Protein AF-A0A7C3QMD7-F1 (afdb_monomer)

Foldseek 3Di:
DPPPDPDAQADPLRGAADPPDDADDPPPPQWGQDWDDPDAQLRQVCVVPVVSVVCVVPPVSVVRRVVCVVPVPDDGDPDIHNTHGNDHDDPPDPDPPPPPPPDDPPVVVCVVVVVVVVVVVVVVVVVVD

Radius of gyration: 27.35 Å; Cα contacts (8 Å, |Δi|>4): 120; chains: 1; bounding box: 45×50×73 Å

Nearest PDB structures (foldseek):
  7o13-assembly1_A  TM=7.594E-01  e=1.109E-05  Stutzerimonas stutzeri ATCC 14405 = CCUG 16156
  7znq-assembly1_D  TM=7.493E-01  e=1.897E-05  Stutzerimonas stutzeri ATCC 14405 = CCUG 16156

Secondary structure (DSSP, 8-state):
-PPPP---S-BTTB--B-TT-----SS-SSB-SSPEES--HHHHHHHH-GGGGGGTTSHHHHHHHHHHHH---S-----EESS-BSSPPP----PPP-----S--GGGGHHHHHHHHHHHHHHHHHTT-

Sequence (129 aa):
MGRKTGTRWSDQGIGNYWSNYDGYDLDGNGVGDVPFKIQNVFEHLEGNHPRLRLYLFSPASQALAFAEKTFPVIEGSEEFDFSPLMKPVPLSVRLPEEQEKRGGSPLWLSVPVAMLASSIALMAKGRRR

pLDDT: mean 84.25, std 12.37, range [46.72, 97.5]

Solvent-accessible surface area (backbone atoms only — not comparable to full-atom values): 8178 Å² total; per-residue (Å²): 127,83,74,91,67,93,75,74,54,41,56,97,79,45,36,47,60,52,98,81,70,81,67,53,53,90,85,71,82,55,44,25,78,45,64,39,71,75,46,47,56,51,56,49,50,23,77,75,36,72,80,48,54,80,43,64,88,32,74,67,41,51,52,50,38,52,48,38,75,75,50,80,78,70,93,57,62,91,47,55,21,73,15,26,30,74,57,78,76,83,81,83,74,76,67,74,73,76,74,72,82,80,80,71,74,74,69,75,69,50,53,63,56,52,52,51,54,51,52,53,51,50,53,58,58,59,71,75,109

Structure (mmCIF, N/CA/C/O backbone):
data_AF-A0A7C3QMD7-F1
#
_entry.id   AF-A0A7C3QMD7-F1
#
loop_
_atom_site.group_PDB
_atom_site.id
_atom_site.type_symbol
_atom_site.label_atom_id
_atom_site.label_alt_id
_atom_site.label_comp_id
_atom_site.label_asym_id
_atom_site.label_entity_id
_atom_site.label_seq_id
_atom_site.pdbx_PDB_ins_code
_atom_site.Cartn_x
_atom_site.Cartn_y
_atom_site.Cartn_z
_atom_site.occupancy
_atom_site.B_iso_or_equiv
_atom_site.auth_seq_id
_atom_site.auth_comp_id
_atom_site.auth_asym_id
_atom_site.auth_atom_id
_atom_site.pdbx_PDB_model_num
ATOM 1 N N . MET A 1 1 ? -1.442 -22.482 -0.173 1.00 46.72 1 MET A N 1
ATOM 2 C CA . MET A 1 1 ? -2.004 -21.700 -1.294 1.00 46.72 1 MET A CA 1
ATOM 3 C C . MET A 1 1 ? -3.110 -20.830 -0.733 1.00 46.72 1 MET A C 1
ATOM 5 O O . MET A 1 1 ? -4.161 -21.358 -0.378 1.00 46.72 1 MET A O 1
ATOM 9 N N . GLY A 1 2 ? -2.858 -19.527 -0.586 1.00 53.72 2 GLY A N 1
ATOM 10 C CA . GLY A 1 2 ? -3.922 -18.567 -0.289 1.00 53.72 2 GLY A CA 1
ATOM 11 C C . GLY A 1 2 ? -4.991 -18.673 -1.376 1.00 53.72 2 GLY A C 1
ATOM 12 O O . GLY A 1 2 ? -4.663 -18.715 -2.561 1.00 53.72 2 GLY A O 1
ATOM 13 N N . ARG A 1 3 ? -6.256 -18.849 -0.988 1.00 58.19 3 ARG A N 1
ATOM 14 C CA . ARG A 1 3 ? -7.361 -18.979 -1.949 1.00 58.19 3 ARG A CA 1
ATOM 15 C C . ARG A 1 3 ? -7.425 -17.692 -2.772 1.00 58.19 3 ARG A C 1
ATOM 17 O O . ARG A 1 3 ? -7.422 -16.627 -2.168 1.00 58.19 3 ARG A O 1
ATOM 24 N N . LYS A 1 4 ? -7.524 -17.780 -4.106 1.00 60.72 4 LYS A N 1
ATOM 25 C CA . LYS A 1 4 ? -7.861 -16.605 -4.927 1.00 60.72 4 LYS A CA 1
ATOM 26 C C . LYS A 1 4 ? -9.189 -16.054 -4.404 1.00 60.72 4 LYS A C 1
ATOM 28 O O . LYS A 1 4 ? -10.190 -16.774 -4.395 1.00 60.72 4 LYS A O 1
ATOM 33 N N . THR A 1 5 ? -9.172 -14.833 -3.882 1.00 65.56 5 THR A N 1
ATOM 34 C CA . THR A 1 5 ? -10.373 -14.174 -3.371 1.00 65.56 5 THR A CA 1
ATOM 35 C C . THR A 1 5 ? -10.959 -13.300 -4.480 1.00 65.56 5 THR A C 1
ATOM 37 O O . THR A 1 5 ? -10.221 -12.731 -5.275 1.00 65.56 5 THR A O 1
ATOM 40 N N . GLY A 1 6 ? -12.287 -13.195 -4.570 1.00 75.88 6 GLY A N 1
ATOM 41 C CA . GLY A 1 6 ? -12.949 -12.231 -5.465 1.00 75.88 6 GLY A CA 1
ATOM 42 C C . GLY A 1 6 ? -12.917 -10.801 -4.917 1.00 75.88 6 GLY A C 1
ATOM 43 O O . GLY A 1 6 ? -13.809 -10.012 -5.223 1.00 75.88 6 GLY A O 1
ATOM 44 N N . THR A 1 7 ? -11.963 -10.502 -4.031 1.00 83.62 7 THR A N 1
ATOM 45 C CA . THR A 1 7 ? -11.866 -9.222 -3.335 1.00 83.62 7 THR A CA 1
ATOM 46 C C . THR A 1 7 ? -11.458 -8.152 -4.327 1.00 83.62 7 THR A C 1
ATOM 48 O O . THR A 1 7 ? -10.501 -8.309 -5.083 1.00 83.62 7 THR A O 1
ATOM 51 N N . ARG A 1 8 ? -12.198 -7.050 -4.315 1.00 86.25 8 ARG A N 1
ATOM 52 C CA . ARG A 1 8 ? -11.906 -5.877 -5.123 1.00 86.25 8 ARG A CA 1
ATOM 53 C C . ARG A 1 8 ? -11.430 -4.771 -4.189 1.00 86.25 8 ARG A C 1
ATOM 55 O O . ARG A 1 8 ? -12.128 -4.445 -3.234 1.00 86.25 8 ARG A O 1
ATOM 62 N N . TRP A 1 9 ? -10.245 -4.232 -4.459 1.00 90.81 9 TRP A N 1
ATOM 63 C CA . TRP A 1 9 ? -9.596 -3.240 -3.596 1.00 90.81 9 TRP A CA 1
ATOM 64 C C . TRP A 1 9 ? -9.880 -1.789 -3.998 1.00 90.81 9 TRP A C 1
ATOM 66 O O . TRP A 1 9 ? -9.661 -0.889 -3.199 1.00 90.81 9 TRP A O 1
ATOM 76 N N . SER A 1 10 ? -10.445 -1.567 -5.184 1.00 91.50 10 SER A N 1
ATOM 77 C CA . SER A 1 10 ? -10.986 -0.273 -5.602 1.00 91.50 10 SER A CA 1
ATOM 78 C C . SER A 1 10 ? -12.355 -0.435 -6.234 1.00 91.50 10 SER A C 1
ATOM 80 O O . SER A 1 10 ? -12.579 -1.385 -6.979 1.00 91.50 10 SER A O 1
ATOM 82 N N . ASP A 1 11 ? -13.274 0.492 -6.001 1.00 91.56 11 ASP A N 1
ATOM 83 C CA . ASP A 1 11 ? -14.578 0.510 -6.661 1.00 91.56 11 ASP A CA 1
ATOM 84 C C . ASP A 1 11 ? -14.818 1.858 -7.334 1.00 91.56 11 ASP A C 1
ATOM 86 O O . ASP A 1 11 ? -14.492 2.905 -6.786 1.00 91.56 11 ASP A O 1
ATOM 90 N N . GLN A 1 12 ? -15.339 1.824 -8.562 1.00 89.50 12 GLN A N 1
ATOM 91 C CA . GLN A 1 12 ? -15.639 3.023 -9.360 1.00 89.50 12 GLN A CA 1
ATOM 92 C C . GLN A 1 12 ? -14.503 4.072 -9.428 1.00 89.50 12 GLN A C 1
ATOM 94 O O . GLN A 1 12 ? -14.762 5.271 -9.477 1.00 89.50 12 GLN A O 1
ATOM 99 N N . GLY A 1 13 ? -13.241 3.627 -9.454 1.00 87.00 13 GLY A N 1
ATOM 100 C CA . GLY A 1 13 ? -12.068 4.512 -9.518 1.00 87.00 13 GLY A CA 1
ATOM 101 C C . GLY A 1 13 ? -11.619 5.079 -8.167 1.00 87.00 13 GLY A C 1
ATOM 102 O O . GLY A 1 13 ? -10.735 5.928 -8.128 1.00 87.00 13 GLY A O 1
ATOM 103 N N . ILE A 1 14 ? -12.204 4.613 -7.062 1.00 89.25 14 ILE A N 1
ATOM 104 C CA . ILE A 1 14 ? -11.839 4.988 -5.695 1.00 89.25 14 ILE A CA 1
ATOM 105 C C . ILE A 1 14 ? -11.252 3.757 -5.003 1.00 89.25 14 ILE A C 1
ATOM 107 O O . ILE A 1 14 ? -11.937 2.748 -4.832 1.00 89.25 14 ILE A O 1
ATOM 111 N N . GLY A 1 15 ? -9.977 3.828 -4.628 1.00 94.38 15 GLY A N 1
ATOM 112 C CA . GLY A 1 15 ? -9.285 2.794 -3.858 1.00 94.38 15 GLY A CA 1
ATOM 113 C C . GLY A 1 15 ? -8.970 3.247 -2.440 1.00 94.38 15 GLY A C 1
ATOM 114 O O . GLY A 1 15 ? -9.659 4.093 -1.862 1.00 94.38 15 GLY A O 1
ATOM 115 N N . ASN A 1 16 ? -7.922 2.667 -1.864 1.00 95.31 16 ASN A N 1
ATOM 116 C CA . ASN A 1 16 ? -7.517 2.925 -0.487 1.00 95.31 16 ASN A CA 1
ATOM 117 C C . ASN A 1 16 ? -6.274 3.805 -0.423 1.00 95.31 16 ASN A C 1
ATOM 119 O O . ASN A 1 16 ? -5.478 3.887 -1.357 1.00 95.31 16 ASN A O 1
ATOM 123 N N . TYR A 1 17 ? -6.079 4.431 0.734 1.00 95.31 17 TYR A N 1
ATOM 124 C CA . TYR A 1 17 ? -4.792 5.015 1.076 1.00 95.31 17 TYR A CA 1
ATOM 125 C C . TYR A 1 17 ? -3.874 3.945 1.671 1.00 95.31 17 TYR A C 1
ATOM 127 O O . TYR A 1 17 ? -4.234 3.286 2.649 1.00 95.31 17 TYR A O 1
ATOM 135 N N . TRP A 1 18 ? -2.666 3.837 1.124 1.00 94.19 18 TRP A N 1
ATOM 136 C CA . TRP A 1 18 ? -1.643 2.891 1.558 1.00 94.19 18 TRP A CA 1
ATOM 137 C C . TRP A 1 18 ? -0.406 3.659 2.009 1.00 94.19 18 TRP A C 1
ATOM 139 O O . TRP A 1 18 ? 0.204 4.391 1.236 1.00 94.19 18 TRP A O 1
ATOM 149 N N . SER A 1 19 ? -0.006 3.489 3.269 1.00 91.75 19 SER A N 1
ATOM 150 C CA . SER A 1 19 ? 1.095 4.265 3.858 1.00 91.75 19 SER A CA 1
ATOM 151 C C . SER A 1 19 ? 2.459 4.020 3.207 1.00 91.75 19 SER A C 1
ATOM 153 O O . SER A 1 19 ? 3.376 4.811 3.398 1.00 91.75 19 SER A O 1
ATOM 155 N N . ASN A 1 20 ? 2.611 2.904 2.499 1.00 89.19 20 ASN A N 1
ATOM 156 C CA . ASN A 1 20 ? 3.818 2.494 1.788 1.00 89.19 20 ASN A CA 1
ATOM 157 C C . ASN A 1 20 ? 3.669 2.579 0.260 1.00 89.19 20 ASN A C 1
ATOM 159 O O . ASN A 1 20 ? 4.513 2.033 -0.449 1.00 89.19 20 ASN A O 1
ATOM 163 N N . TYR A 1 21 ? 2.609 3.211 -0.252 1.00 93.81 21 TYR A N 1
ATOM 164 C CA . TYR A 1 21 ? 2.496 3.473 -1.681 1.00 93.81 21 TYR A CA 1
ATOM 165 C C . TYR A 1 21 ? 3.527 4.522 -2.104 1.00 93.81 21 TYR A C 1
ATOM 167 O O . TYR A 1 21 ? 3.588 5.611 -1.538 1.00 93.81 21 TYR A O 1
ATOM 175 N N . ASP A 1 22 ? 4.350 4.165 -3.089 1.00 92.62 22 ASP A N 1
ATOM 176 C CA . ASP A 1 22 ? 5.459 4.975 -3.601 1.00 92.62 22 ASP A CA 1
ATOM 177 C C . ASP A 1 22 ? 5.344 5.260 -5.107 1.00 92.62 22 ASP A C 1
ATOM 179 O O . ASP A 1 22 ? 6.329 5.606 -5.761 1.00 92.62 22 ASP A O 1
ATOM 183 N N . GLY A 1 23 ? 4.140 5.101 -5.664 1.00 94.06 23 GLY A N 1
ATOM 184 C CA . GLY A 1 23 ? 3.849 5.470 -7.043 1.00 94.06 23 GLY A CA 1
ATOM 185 C C . GLY A 1 23 ? 3.679 6.979 -7.231 1.00 94.06 23 GLY A C 1
ATOM 186 O O . GLY A 1 23 ? 3.837 7.780 -6.311 1.00 94.06 23 GLY A O 1
ATOM 187 N N . TYR A 1 24 ? 3.352 7.365 -8.460 1.00 96.12 24 TYR A N 1
ATOM 188 C CA . TYR A 1 24 ? 3.214 8.757 -8.882 1.00 96.12 24 TYR A CA 1
ATOM 189 C C . TYR A 1 24 ? 1.797 9.051 -9.396 1.00 96.12 24 TYR A C 1
ATOM 191 O O . TYR A 1 24 ? 1.017 8.132 -9.641 1.00 96.12 24 TYR A O 1
ATOM 199 N N . ASP A 1 25 ? 1.477 10.339 -9.494 1.00 96.75 25 ASP A N 1
ATOM 200 C CA . ASP A 1 25 ? 0.217 10.902 -9.994 1.00 96.75 25 ASP A CA 1
ATOM 201 C C . ASP A 1 25 ? 0.605 12.043 -10.949 1.00 96.75 25 ASP A C 1
ATOM 203 O O . ASP A 1 25 ? 1.057 13.105 -10.509 1.00 96.75 25 ASP A O 1
ATOM 207 N N . LEU A 1 26 ? 0.571 11.766 -12.255 1.00 97.50 26 LEU A N 1
ATOM 208 C CA . LEU A 1 26 ? 0.978 12.697 -13.310 1.00 97.50 26 LEU A CA 1
ATOM 209 C C . LEU A 1 26 ? -0.150 13.639 -13.726 1.00 97.50 26 LEU A C 1
ATOM 211 O O . LEU A 1 26 ? 0.141 14.723 -14.237 1.00 97.50 26 LEU A O 1
ATOM 215 N N . ASP A 1 27 ? -1.410 13.236 -13.552 1.00 96.44 27 ASP A N 1
ATOM 216 C CA . ASP A 1 27 ? -2.574 14.037 -13.941 1.00 96.44 27 ASP A CA 1
ATOM 217 C C . ASP A 1 27 ? -3.092 14.943 -12.805 1.00 96.44 27 ASP A C 1
ATOM 219 O O . ASP A 1 27 ? -3.833 15.898 -13.057 1.00 96.44 27 ASP A O 1
ATOM 223 N N . GLY A 1 28 ? -2.627 14.715 -11.576 1.00 96.25 28 GLY A N 1
ATOM 224 C CA . GLY A 1 28 ? -2.899 15.521 -10.393 1.00 96.25 28 GLY A CA 1
ATOM 225 C C . GLY A 1 28 ? -4.281 15.291 -9.788 1.00 96.25 28 GLY A C 1
ATOM 226 O O . GLY A 1 28 ? -4.780 16.172 -9.076 1.00 96.25 28 GLY A O 1
ATOM 227 N N . ASN A 1 29 ? -4.930 14.162 -10.074 1.00 95.12 29 ASN A N 1
ATOM 228 C CA . ASN A 1 29 ? -6.290 13.883 -9.614 1.00 95.12 29 ASN A CA 1
ATOM 229 C C . ASN A 1 29 ? -6.359 13.353 -8.159 1.00 95.12 29 ASN A C 1
ATOM 231 O O . ASN A 1 29 ? -7.450 13.254 -7.590 1.00 95.12 29 ASN A O 1
ATOM 235 N N . GLY A 1 30 ? -5.215 13.067 -7.522 1.00 95.44 30 GLY A N 1
ATOM 236 C CA . GLY A 1 30 ? -5.118 12.548 -6.153 1.00 95.44 30 GLY A CA 1
ATOM 237 C C . GLY A 1 30 ? -5.194 11.020 -6.033 1.00 95.44 30 GLY A C 1
ATOM 238 O O . GLY A 1 30 ? -5.144 10.500 -4.911 1.00 95.44 30 GLY A O 1
ATOM 239 N N . VAL A 1 31 ? -5.286 10.313 -7.156 1.00 96.94 31 VAL A N 1
ATOM 240 C CA . VAL A 1 31 ? -5.210 8.858 -7.320 1.00 96.94 31 VAL A CA 1
ATOM 241 C C . VAL A 1 31 ? -3.914 8.532 -8.056 1.00 96.94 31 VAL A C 1
ATOM 243 O O . VAL A 1 31 ? -3.500 9.235 -8.966 1.00 96.94 31 VAL A O 1
ATOM 246 N N . GLY A 1 32 ? -3.233 7.473 -7.645 1.00 96.88 32 GLY A N 1
ATOM 247 C CA . GLY A 1 32 ? -1.990 7.063 -8.266 1.00 96.88 32 GLY A CA 1
ATOM 248 C C . GLY A 1 32 ? -2.164 6.315 -9.582 1.00 96.88 32 GLY A C 1
ATOM 249 O O . GLY A 1 32 ? -3.013 5.435 -9.700 1.00 96.88 32 GLY A O 1
ATOM 250 N N . ASP A 1 33 ? -1.279 6.622 -10.531 1.00 95.88 33 ASP A N 1
ATOM 251 C CA . ASP A 1 33 ? -1.255 6.042 -11.880 1.00 95.88 33 ASP A CA 1
ATOM 252 C C . ASP A 1 33 ? -0.694 4.612 -11.915 1.00 95.88 33 ASP A C 1
ATOM 254 O O . ASP A 1 33 ? -0.838 3.893 -12.906 1.00 95.88 33 ASP A O 1
ATOM 258 N N . VAL A 1 34 ? -0.011 4.194 -10.845 1.00 94.69 34 VAL A N 1
ATOM 259 C CA . VAL A 1 34 ? 0.594 2.866 -10.722 1.00 94.69 34 VAL A CA 1
ATOM 260 C C . VAL A 1 34 ? -0.255 2.023 -9.770 1.00 94.69 34 VAL A C 1
ATOM 262 O O . VAL A 1 34 ? -0.422 2.409 -8.614 1.00 94.69 34 VAL A O 1
ATOM 265 N N . PRO A 1 35 ? -0.760 0.849 -10.193 1.00 94.00 35 PRO A N 1
ATOM 266 C CA . PRO A 1 35 ? -1.489 -0.040 -9.298 1.00 94.00 35 PRO A CA 1
ATOM 267 C C . PRO A 1 35 ? -0.651 -0.430 -8.078 1.00 94.00 35 PRO A C 1
ATOM 269 O O . PRO A 1 35 ? 0.524 -0.788 -8.197 1.00 94.00 35 PRO A O 1
ATOM 272 N N . PHE A 1 36 ? -1.263 -0.412 -6.898 1.00 93.00 36 PHE A N 1
ATOM 273 C CA . PHE A 1 36 ? -0.612 -0.838 -5.667 1.00 93.00 36 PHE A CA 1
ATOM 274 C C . PHE A 1 36 ? -0.798 -2.343 -5.458 1.00 93.00 36 PHE A C 1
ATOM 276 O O . PHE A 1 36 ? -1.920 -2.845 -5.468 1.00 93.00 36 PHE A O 1
ATOM 283 N N . LYS A 1 37 ? 0.301 -3.077 -5.255 1.00 90.38 37 LYS A N 1
ATOM 284 C CA . LYS A 1 37 ? 0.267 -4.515 -4.954 1.00 90.38 37 LYS A CA 1
ATOM 285 C C . LYS A 1 37 ? -0.043 -4.726 -3.474 1.00 90.38 37 LYS A C 1
ATOM 287 O O . LYS A 1 37 ? 0.735 -4.308 -2.622 1.00 90.38 37 LYS A O 1
ATOM 292 N N . ILE A 1 38 ? -1.146 -5.412 -3.185 1.00 89.69 38 ILE A N 1
ATOM 293 C CA . ILE A 1 38 ? -1.679 -5.566 -1.823 1.00 89.69 38 ILE A CA 1
ATOM 294 C C . ILE A 1 38 ? -0.746 -6.369 -0.927 1.00 89.69 38 ILE A C 1
ATOM 296 O O . ILE A 1 38 ? -0.600 -6.050 0.249 1.00 89.69 38 ILE A O 1
ATOM 300 N N . GLN A 1 39 ? -0.147 -7.428 -1.474 1.00 87.81 39 GLN A N 1
ATOM 301 C CA . GLN A 1 39 ? 0.658 -8.353 -0.694 1.00 87.81 39 GLN A CA 1
ATOM 302 C C . GLN A 1 39 ? 1.980 -8.662 -1.396 1.00 87.81 39 GLN A C 1
ATOM 304 O O . GLN A 1 39 ? 2.000 -9.192 -2.515 1.00 87.81 39 GLN A O 1
ATOM 309 N N . ASN A 1 40 ? 3.087 -8.369 -0.713 1.00 86.88 40 ASN A N 1
ATOM 310 C CA . ASN A 1 40 ? 4.427 -8.745 -1.170 1.00 86.88 40 ASN A CA 1
ATOM 311 C C . ASN A 1 40 ? 4.721 -10.235 -0.897 1.00 86.88 40 ASN A C 1
ATOM 313 O O . ASN A 1 40 ? 3.958 -10.941 -0.237 1.00 86.88 40 ASN A O 1
ATOM 317 N N . VAL A 1 41 ? 5.851 -10.742 -1.399 1.00 88.12 41 VAL A N 1
ATOM 318 C CA . VAL A 1 41 ? 6.218 -12.163 -1.237 1.00 88.12 41 VAL A CA 1
ATOM 319 C C . VAL A 1 41 ? 6.363 -12.577 0.226 1.00 88.12 41 VAL A C 1
ATOM 321 O O . VAL A 1 41 ? 5.964 -13.686 0.580 1.00 88.12 41 VAL A O 1
ATOM 324 N N . PHE A 1 42 ? 6.910 -11.718 1.090 1.00 90.19 42 PHE A N 1
ATOM 325 C CA . PHE A 1 42 ? 7.057 -12.059 2.504 1.00 90.19 42 PHE A CA 1
ATOM 326 C C . PHE A 1 42 ? 5.691 -12.241 3.171 1.00 90.19 42 PHE A C 1
ATOM 328 O O . PHE A 1 42 ? 5.463 -13.232 3.859 1.00 90.19 42 PHE A O 1
ATOM 335 N N . GLU A 1 43 ? 4.767 -11.314 2.941 1.00 88.75 43 GLU A N 1
ATOM 336 C CA . GLU A 1 43 ? 3.407 -11.391 3.475 1.00 88.75 43 GLU A CA 1
ATOM 337 C C . GLU A 1 43 ? 2.636 -12.583 2.890 1.00 88.75 43 GLU A C 1
ATOM 339 O O . GLU A 1 43 ? 1.864 -13.230 3.596 1.00 88.75 43 GLU A O 1
ATOM 344 N N . HIS A 1 44 ? 2.900 -12.951 1.632 1.00 87.50 44 HIS A N 1
ATOM 345 C CA . HIS A 1 44 ? 2.370 -14.185 1.054 1.00 87.50 44 HIS A CA 1
ATOM 346 C C . HIS A 1 44 ? 2.881 -15.434 1.791 1.00 87.50 44 HIS A C 1
ATOM 348 O O . HIS A 1 44 ? 2.117 -16.362 2.079 1.00 87.50 44 HIS A O 1
ATOM 354 N N . LEU A 1 45 ? 4.174 -15.473 2.124 1.00 89.06 45 LEU A N 1
ATOM 355 C CA . LEU A 1 45 ? 4.757 -16.550 2.925 1.00 89.06 45 LEU A CA 1
ATOM 356 C C . LEU A 1 45 ? 4.183 -16.562 4.345 1.00 89.06 45 LEU A C 1
ATOM 358 O O . LEU A 1 45 ? 3.864 -17.636 4.849 1.00 89.06 45 LEU A O 1
ATOM 362 N N . GLU A 1 46 ? 4.005 -15.397 4.969 1.00 91.56 46 GLU A N 1
ATOM 363 C CA . GLU A 1 46 ? 3.391 -15.260 6.294 1.00 91.56 46 GLU A CA 1
ATOM 364 C C . GLU A 1 46 ? 1.966 -15.815 6.318 1.00 91.56 46 GLU A C 1
ATOM 366 O O . GLU A 1 46 ? 1.649 -16.615 7.200 1.00 91.56 46 GLU A O 1
ATOM 371 N N . GLY A 1 47 ? 1.162 -15.527 5.291 1.00 87.62 47 GLY A N 1
ATOM 372 C CA . GLY A 1 47 ? -0.188 -16.073 5.162 1.00 87.62 47 GLY A CA 1
ATOM 373 C C . GLY A 1 47 ? -0.238 -17.608 5.093 1.00 87.62 47 GLY A C 1
ATOM 374 O O . GLY A 1 47 ? -1.213 -18.215 5.536 1.00 87.62 47 GLY A O 1
ATOM 375 N N . ASN A 1 48 ? 0.815 -18.260 4.582 1.00 87.88 48 ASN A N 1
ATOM 376 C CA . ASN A 1 48 ? 0.942 -19.725 4.585 1.00 87.88 48 ASN A CA 1
ATOM 377 C C . ASN A 1 48 ? 1.668 -20.262 5.841 1.00 87.88 48 ASN A C 1
ATOM 379 O O . ASN A 1 48 ? 1.514 -21.434 6.193 1.00 87.88 48 ASN A O 1
ATOM 383 N N . HIS A 1 49 ? 2.445 -19.421 6.528 1.00 92.12 49 HIS A N 1
ATOM 384 C CA . HIS A 1 49 ? 3.263 -19.768 7.687 1.00 92.12 49 HIS A CA 1
ATOM 385 C C . HIS A 1 49 ? 3.141 -18.704 8.793 1.00 92.12 49 HIS A C 1
ATOM 387 O O . HIS A 1 49 ? 4.048 -17.885 8.959 1.00 92.12 49 HIS A O 1
ATOM 393 N N . PRO A 1 50 ? 2.104 -18.771 9.651 1.00 93.12 50 PRO A N 1
ATOM 394 C CA . PRO A 1 50 ? 1.822 -17.737 10.658 1.00 93.12 50 PRO A CA 1
ATOM 395 C C . PRO A 1 50 ? 2.966 -17.452 11.647 1.00 93.12 50 PRO A C 1
ATOM 397 O O . PRO A 1 50 ? 3.017 -16.402 12.280 1.00 93.12 50 PRO A O 1
ATOM 400 N N . ARG A 1 51 ? 3.923 -18.380 11.789 1.00 94.44 51 ARG A N 1
ATOM 401 C CA . ARG A 1 51 ? 5.137 -18.191 12.604 1.00 94.44 51 ARG A CA 1
ATOM 402 C C . ARG A 1 51 ? 6.033 -17.0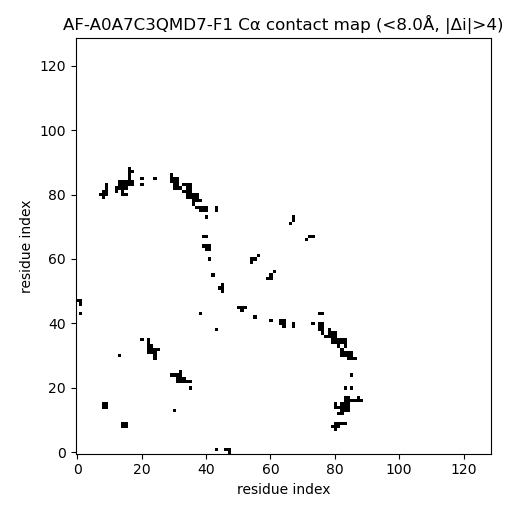67 12.074 1.00 94.44 51 ARG A C 1
ATOM 404 O O . ARG A 1 51 ? 6.792 -16.493 12.850 1.00 94.44 51 ARG A O 1
ATOM 411 N N . LEU A 1 52 ? 5.947 -16.749 10.781 1.00 94.62 52 LEU A N 1
ATOM 412 C CA . LEU A 1 52 ? 6.706 -15.667 10.156 1.00 94.62 52 LEU A CA 1
ATOM 413 C C . LEU A 1 52 ? 6.203 -14.281 10.565 1.00 94.62 52 LEU A C 1
ATOM 415 O O . LEU A 1 52 ? 6.943 -13.314 10.418 1.00 94.62 52 LEU A O 1
ATOM 419 N N . ARG A 1 53 ? 5.009 -14.171 11.158 1.00 94.38 53 ARG A N 1
ATOM 420 C CA . ARG A 1 53 ? 4.440 -12.894 11.602 1.00 94.38 53 ARG A CA 1
ATOM 421 C C . ARG A 1 53 ? 5.328 -12.127 12.580 1.00 94.38 53 ARG A C 1
ATOM 423 O O . ARG A 1 53 ? 5.289 -10.905 12.604 1.00 94.38 53 ARG A O 1
ATOM 430 N N . LEU A 1 54 ? 6.165 -12.825 13.351 1.00 95.50 54 LEU A N 1
ATOM 431 C CA . LEU A 1 54 ? 7.152 -12.192 14.233 1.00 95.50 54 LEU A CA 1
ATOM 432 C C . LEU A 1 54 ? 8.171 -11.329 13.466 1.00 95.50 54 LEU A C 1
ATOM 434 O O . LEU A 1 54 ? 8.720 -10.385 14.021 1.00 95.50 54 LEU A O 1
ATOM 438 N N . TYR A 1 55 ? 8.421 -11.653 12.198 1.00 95.38 55 TYR A N 1
ATOM 439 C CA . TYR A 1 55 ? 9.358 -10.944 11.329 1.00 95.38 55 TYR A CA 1
ATOM 440 C C . TYR A 1 55 ? 8.674 -9.903 10.442 1.00 95.38 55 TYR A C 1
ATOM 442 O O . TYR A 1 55 ? 9.357 -9.273 9.630 1.00 95.38 55 TYR A O 1
ATOM 450 N N . LEU A 1 56 ? 7.359 -9.709 10.589 1.00 89.81 56 LEU A N 1
ATOM 451 C CA . LEU A 1 56 ? 6.627 -8.649 9.909 1.00 89.81 56 LEU A CA 1
ATOM 452 C C . LEU A 1 56 ? 7.272 -7.309 10.301 1.00 89.81 56 LEU A C 1
ATOM 454 O O . LEU A 1 56 ? 7.468 -7.039 11.484 1.00 89.81 56 LEU A O 1
ATOM 458 N N . PHE A 1 57 ? 7.668 -6.511 9.309 1.00 89.19 57 PHE A N 1
ATOM 459 C CA . PHE A 1 57 ? 8.414 -5.249 9.464 1.00 89.19 57 PHE A CA 1
ATOM 460 C C . PHE A 1 57 ? 9.895 -5.363 9.861 1.00 89.19 57 PHE A C 1
ATOM 462 O O . PHE A 1 57 ? 10.557 -4.341 10.041 1.00 89.19 57 PHE A O 1
ATOM 469 N N . SER A 1 58 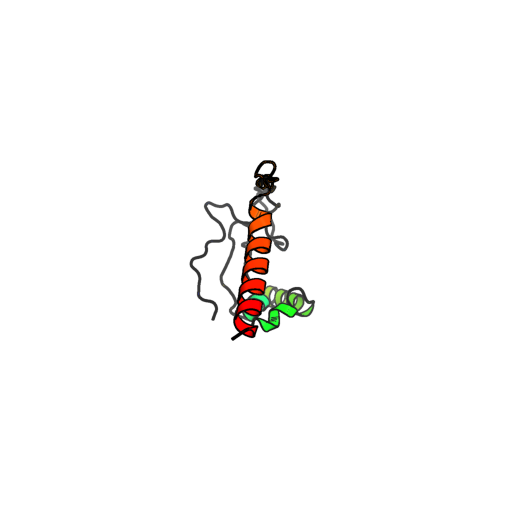? 10.462 -6.569 9.945 1.00 95.69 58 SER A N 1
ATOM 470 C CA . SER A 1 58 ? 11.908 -6.739 10.142 1.00 95.69 58 SER A CA 1
ATOM 471 C C . SER A 1 58 ? 12.716 -6.276 8.917 1.00 95.69 58 SER A C 1
ATOM 473 O O . SER A 1 58 ? 12.207 -6.341 7.791 1.00 95.69 58 SER A O 1
ATOM 475 N N . PRO A 1 59 ? 14.006 -5.918 9.076 1.00 95.06 59 PRO A N 1
ATOM 476 C CA . PRO A 1 59 ? 14.878 -5.606 7.941 1.00 95.06 59 PRO A CA 1
ATOM 477 C C . PRO A 1 59 ? 14.950 -6.731 6.899 1.00 95.06 59 PRO A C 1
ATOM 479 O O . PRO A 1 59 ? 15.024 -6.461 5.706 1.00 95.06 59 PRO A O 1
ATOM 482 N N . ALA A 1 60 ? 14.864 -7.994 7.330 1.00 94.12 60 ALA A N 1
ATOM 483 C CA . ALA A 1 60 ? 14.842 -9.144 6.429 1.00 94.12 60 ALA A CA 1
ATOM 484 C C . ALA A 1 60 ? 13.574 -9.176 5.556 1.00 94.12 60 ALA A C 1
ATOM 486 O O . ALA A 1 60 ? 13.668 -9.413 4.354 1.00 94.12 60 ALA A O 1
ATOM 487 N N . SER A 1 61 ? 12.401 -8.895 6.138 1.00 93.19 61 SER A N 1
ATOM 488 C CA . SER A 1 61 ? 11.143 -8.815 5.377 1.00 93.19 61 SER A CA 1
ATOM 489 C C . SER A 1 61 ? 11.166 -7.681 4.347 1.00 93.19 61 SER A C 1
ATOM 491 O O . SER A 1 61 ? 10.760 -7.879 3.205 1.00 93.19 61 SER A O 1
ATOM 493 N N . GLN A 1 62 ? 11.729 -6.525 4.717 1.00 91.56 62 GLN A N 1
ATOM 494 C CA . GLN A 1 62 ? 11.879 -5.375 3.823 1.00 91.56 62 GLN A CA 1
ATOM 495 C C . GLN A 1 62 ? 12.867 -5.669 2.689 1.00 91.56 62 GLN A C 1
ATOM 497 O O . GLN A 1 62 ? 12.574 -5.379 1.532 1.00 91.56 62 GLN A O 1
ATOM 502 N N . ALA A 1 63 ? 14.009 -6.294 2.997 1.00 92.88 63 ALA A N 1
ATOM 503 C CA . ALA A 1 63 ? 14.992 -6.697 1.994 1.00 92.88 63 ALA A CA 1
ATOM 504 C C . ALA A 1 63 ? 14.400 -7.689 0.984 1.00 92.88 63 ALA A C 1
ATOM 506 O O . ALA A 1 63 ? 14.641 -7.559 -0.215 1.00 92.88 63 ALA A O 1
ATOM 507 N N . LEU A 1 64 ? 13.588 -8.643 1.450 1.00 91.06 64 LEU A N 1
ATOM 508 C CA . LEU A 1 64 ? 12.904 -9.588 0.571 1.00 91.06 64 LEU A CA 1
ATOM 509 C C . LEU A 1 64 ? 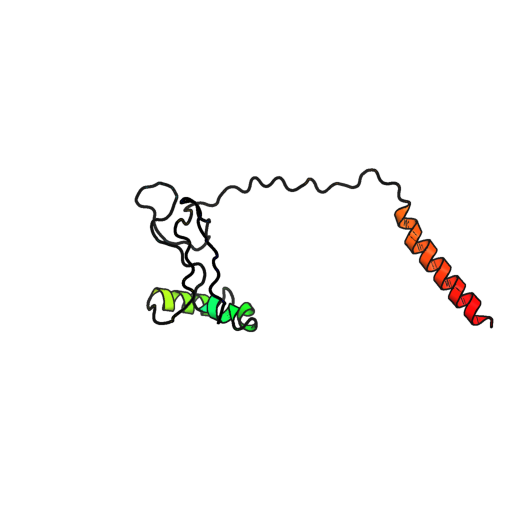11.863 -8.895 -0.322 1.00 91.06 64 LEU A C 1
ATOM 511 O O . LEU A 1 64 ? 11.823 -9.167 -1.519 1.00 91.06 64 LEU A O 1
ATOM 515 N N . ALA A 1 65 ? 11.061 -7.980 0.231 1.00 88.06 65 ALA A N 1
ATOM 516 C CA . ALA A 1 65 ? 10.100 -7.199 -0.548 1.00 88.06 65 ALA A CA 1
ATOM 517 C C . ALA A 1 65 ? 10.797 -6.327 -1.610 1.00 88.06 65 ALA A C 1
ATOM 519 O O . ALA A 1 65 ? 10.366 -6.282 -2.759 1.00 88.06 65 ALA A O 1
ATOM 520 N N . PHE A 1 66 ? 11.918 -5.690 -1.262 1.00 88.88 66 PHE A N 1
ATOM 521 C CA . PHE A 1 66 ? 12.721 -4.913 -2.209 1.00 88.88 66 PHE A CA 1
ATOM 522 C C . PHE A 1 66 ? 13.332 -5.783 -3.316 1.00 88.88 66 PHE A C 1
ATOM 524 O O . PHE A 1 66 ? 13.315 -5.408 -4.492 1.00 88.88 66 PHE A O 1
ATOM 531 N N . ALA A 1 67 ? 13.861 -6.953 -2.950 1.00 90.69 67 ALA A N 1
ATOM 532 C CA . ALA A 1 67 ? 14.413 -7.899 -3.908 1.00 90.69 67 ALA A CA 1
ATOM 533 C C . ALA A 1 67 ? 13.345 -8.364 -4.906 1.00 90.69 67 ALA A C 1
ATOM 535 O O . ALA A 1 67 ? 13.626 -8.397 -6.100 1.00 90.69 67 ALA A O 1
ATOM 536 N N . GLU A 1 68 ? 12.120 -8.648 -4.451 1.00 87.75 68 GLU A N 1
ATOM 537 C CA . GLU A 1 68 ? 11.021 -9.008 -5.353 1.00 87.75 68 GLU A CA 1
ATOM 538 C C . GLU A 1 68 ? 10.595 -7.849 -6.260 1.00 87.75 68 GLU A C 1
ATOM 540 O O . GLU A 1 68 ? 10.432 -8.056 -7.461 1.00 87.75 68 GLU A O 1
ATOM 545 N N . LYS A 1 69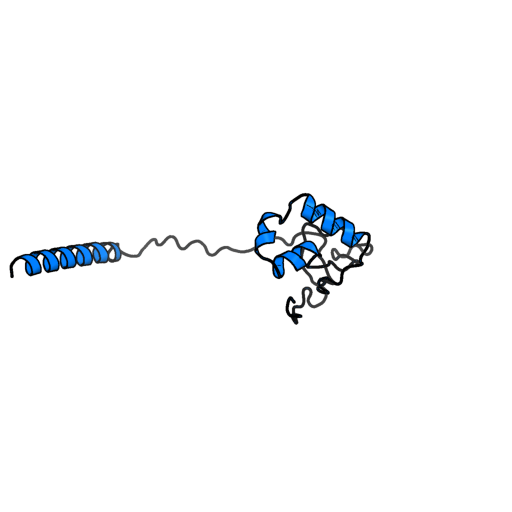 ? 10.505 -6.622 -5.735 1.00 84.94 69 LYS A N 1
ATOM 546 C CA . LYS A 1 69 ? 10.218 -5.437 -6.557 1.00 84.94 69 LYS A CA 1
ATOM 547 C C . LYS A 1 69 ? 11.260 -5.237 -7.667 1.00 84.94 69 LYS A C 1
ATOM 549 O O . LYS A 1 69 ? 10.917 -4.790 -8.757 1.00 84.94 69 LYS A O 1
ATOM 554 N N . THR A 1 70 ? 12.522 -5.573 -7.394 1.00 89.31 70 THR A N 1
ATOM 555 C CA . THR A 1 70 ? 13.634 -5.450 -8.355 1.00 89.31 70 THR A CA 1
ATOM 556 C C . THR A 1 70 ? 13.683 -6.624 -9.338 1.00 89.31 70 THR A C 1
ATOM 558 O O . THR A 1 70 ? 13.975 -6.440 -10.518 1.00 89.31 70 THR A O 1
ATOM 561 N N . PHE A 1 71 ? 13.392 -7.834 -8.859 1.00 89.62 71 PHE A N 1
ATOM 562 C CA . PHE A 1 71 ? 13.451 -9.081 -9.615 1.00 89.62 71 PHE A CA 1
ATOM 563 C C . PHE A 1 71 ? 12.169 -9.891 -9.371 1.00 89.62 71 PHE A C 1
ATOM 565 O O . PHE A 1 71 ? 12.146 -10.769 -8.499 1.00 89.62 71 PHE A O 1
ATOM 572 N N . PRO A 1 72 ? 11.097 -9.635 -10.140 1.00 80.88 72 PRO A N 1
ATOM 573 C CA . PRO A 1 72 ? 9.810 -10.300 -9.960 1.00 80.88 72 PRO A CA 1
ATOM 574 C C . PRO A 1 72 ? 9.850 -11.728 -10.527 1.00 80.88 72 PRO A C 1
ATOM 576 O O . PRO A 1 72 ? 9.304 -12.018 -11.586 1.00 80.88 72 PRO A O 1
ATOM 579 N N . VAL A 1 73 ? 10.558 -12.624 -9.837 1.00 78.56 73 VAL A N 1
ATOM 580 C CA . VAL A 1 73 ? 10.765 -14.028 -10.246 1.00 78.56 73 VAL A CA 1
ATOM 581 C C . VAL A 1 73 ? 9.810 -14.979 -9.514 1.00 78.56 73 VAL A C 1
ATOM 583 O O . VAL A 1 73 ? 9.588 -16.102 -9.955 1.00 78.56 73 VAL A O 1
ATOM 586 N N . ILE A 1 74 ? 9.245 -14.547 -8.383 1.00 73.75 74 ILE A N 1
ATOM 587 C CA . ILE A 1 74 ? 8.388 -15.374 -7.529 1.00 73.75 74 ILE A CA 1
ATOM 588 C C . ILE A 1 74 ? 6.920 -15.070 -7.840 1.00 73.75 74 ILE A C 1
ATOM 590 O O . ILE A 1 74 ? 6.483 -13.925 -7.729 1.00 73.75 74 ILE A O 1
ATOM 594 N N . GLU A 1 75 ? 6.146 -16.106 -8.168 1.00 69.94 75 GLU A N 1
ATOM 595 C CA . GLU A 1 75 ? 4.685 -16.025 -8.267 1.00 69.94 75 GLU A CA 1
ATOM 596 C C . GLU A 1 75 ? 4.090 -15.782 -6.868 1.00 69.94 75 GLU A C 1
ATOM 598 O O . GLU A 1 75 ? 3.975 -16.691 -6.044 1.00 69.94 75 GLU A O 1
ATOM 603 N N . GLY A 1 76 ? 3.795 -14.516 -6.566 1.00 70.75 76 GLY A N 1
ATOM 604 C CA . GLY A 1 76 ? 3.162 -14.081 -5.321 1.00 70.75 76 GLY A CA 1
ATOM 605 C C . GLY A 1 76 ? 1.649 -13.897 -5.457 1.00 70.75 76 GLY A C 1
ATOM 606 O O . GLY A 1 76 ? 0.997 -14.494 -6.311 1.00 70.75 76 GLY A O 1
ATOM 607 N N . SER A 1 77 ? 1.077 -13.038 -4.610 1.00 74.94 77 SER A N 1
ATOM 608 C CA . SER A 1 77 ? -0.308 -12.599 -4.798 1.00 74.94 77 SER A CA 1
ATOM 609 C C . SER A 1 77 ? -0.447 -11.773 -6.087 1.00 74.94 77 SER A C 1
ATOM 611 O O . SER A 1 77 ? 0.432 -10.975 -6.421 1.00 74.94 77 SER A O 1
ATOM 613 N N . GLU A 1 78 ? -1.566 -11.951 -6.787 1.00 80.00 78 GLU A N 1
ATOM 614 C CA . GLU A 1 78 ? -1.987 -11.114 -7.922 1.00 80.00 78 GLU A CA 1
ATOM 615 C C . GLU A 1 78 ? -3.100 -10.143 -7.491 1.00 80.00 78 GLU A C 1
ATOM 617 O O . GLU A 1 78 ? -4.022 -9.855 -8.252 1.00 80.00 78 GLU A O 1
ATOM 622 N N . GLU A 1 79 ? -3.069 -9.691 -6.235 1.00 87.00 79 GLU A N 1
ATOM 623 C CA . GLU A 1 79 ? -4.055 -8.750 -5.706 1.00 87.00 79 GLU A CA 1
ATOM 624 C C . GLU A 1 79 ? -3.514 -7.324 -5.796 1.00 87.00 79 GLU A C 1
ATOM 626 O O . GLU A 1 79 ? -2.439 -7.013 -5.272 1.00 87.00 79 GLU A O 1
ATOM 631 N N . PHE A 1 80 ? -4.278 -6.459 -6.464 1.00 91.00 80 PHE A N 1
ATOM 632 C CA . PHE A 1 80 ? -3.919 -5.069 -6.708 1.00 91.00 80 PHE A CA 1
ATOM 633 C C . PHE A 1 80 ? -5.074 -4.128 -6.366 1.00 91.00 80 PHE A C 1
ATOM 635 O O . PHE A 1 80 ? -6.244 -4.440 -6.603 1.00 91.00 80 PHE A O 1
ATOM 642 N N . ASP A 1 81 ? -4.719 -2.950 -5.866 1.00 94.50 81 ASP A N 1
ATOM 643 C CA . ASP A 1 81 ? -5.561 -1.761 -5.860 1.00 94.50 81 ASP A CA 1
ATOM 644 C C . ASP A 1 81 ? -5.218 -0.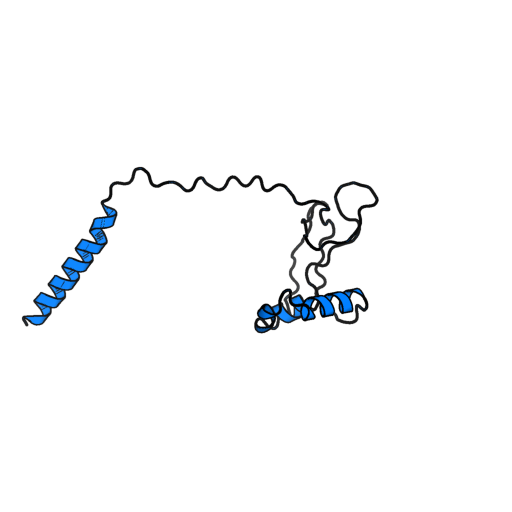923 -7.101 1.00 94.50 81 ASP A C 1
ATOM 646 O O . ASP A 1 81 ? -4.095 -0.441 -7.247 1.00 94.50 81 ASP A O 1
ATOM 650 N N . PHE A 1 82 ? -6.175 -0.779 -8.018 1.00 95.31 82 PHE A N 1
ATOM 651 C CA . PHE A 1 82 ? -5.996 -0.020 -9.263 1.00 95.31 82 PHE A CA 1
ATOM 652 C C . PHE A 1 82 ? -6.247 1.483 -9.100 1.00 95.31 82 PHE A C 1
ATOM 654 O O . PHE A 1 82 ? -6.182 2.217 -10.082 1.00 95.31 82 PHE A O 1
ATOM 661 N N . SER A 1 83 ? -6.611 1.943 -7.904 1.00 96.62 83 SER A N 1
ATOM 662 C CA . SER A 1 83 ? -6.917 3.352 -7.652 1.00 96.62 83 SER A CA 1
ATOM 663 C C . SER A 1 83 ? -6.376 3.811 -6.289 1.00 96.62 83 SER A C 1
ATOM 665 O O . SER A 1 83 ? -7.143 4.337 -5.476 1.00 96.62 83 SER A O 1
ATOM 667 N N . PRO A 1 84 ? -5.071 3.618 -6.009 1.00 97.19 84 PRO A N 1
ATOM 668 C CA . PRO A 1 84 ? -4.490 3.964 -4.717 1.00 97.19 84 PRO A CA 1
ATOM 669 C C . PRO A 1 84 ? -4.547 5.477 -4.481 1.00 97.19 84 PRO A C 1
ATOM 671 O O . PRO A 1 84 ? -4.190 6.268 -5.347 1.00 97.19 84 PRO A O 1
ATOM 674 N N . LEU A 1 85 ? -4.976 5.900 -3.296 1.00 97.19 85 LEU A N 1
ATOM 675 C CA . LEU A 1 85 ? -5.079 7.315 -2.947 1.00 97.19 85 LEU A CA 1
ATOM 676 C C . LEU A 1 85 ? -3.714 7.886 -2.556 1.00 97.19 85 LEU A C 1
ATOM 678 O O . LEU A 1 85 ? -3.003 7.307 -1.733 1.00 97.19 85 LEU A O 1
ATOM 682 N N . MET A 1 86 ? -3.394 9.079 -3.062 1.00 96.31 86 MET A N 1
ATOM 683 C CA . MET A 1 86 ? -2.146 9.786 -2.741 1.00 96.31 86 MET A CA 1
ATOM 684 C C . MET A 1 86 ? -2.109 10.371 -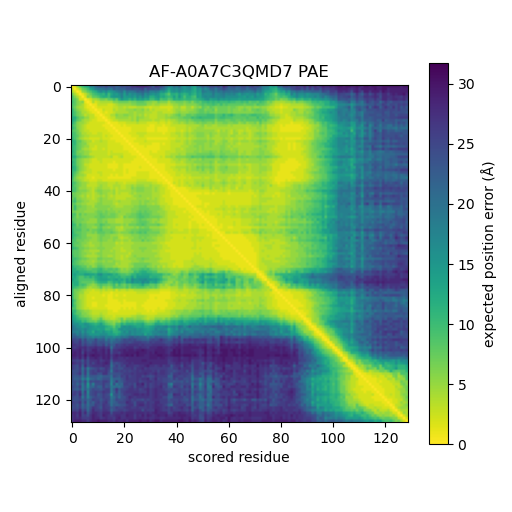1.331 1.00 96.31 86 MET A C 1
ATOM 686 O O . MET A 1 86 ? -1.041 10.672 -0.796 1.00 96.31 86 MET A O 1
ATOM 690 N N . LYS A 1 87 ? -3.276 10.583 -0.722 1.00 95.50 87 LYS A N 1
ATOM 691 C CA . LYS A 1 87 ? -3.409 11.196 0.602 1.00 95.50 87 LYS A CA 1
ATOM 692 C C . LYS A 1 87 ? -4.370 10.394 1.471 1.00 95.50 87 LYS A C 1
ATOM 694 O O . LYS A 1 87 ? -5.338 9.837 0.952 1.00 95.50 87 LYS A O 1
ATOM 699 N N . PRO A 1 88 ? -4.141 10.366 2.794 1.00 94.69 88 PRO A N 1
ATOM 700 C CA . PRO A 1 88 ? -5.050 9.701 3.711 1.00 94.69 88 PRO A CA 1
ATOM 701 C C . PRO A 1 88 ? -6.414 10.392 3.716 1.00 94.69 88 PRO A C 1
ATOM 703 O O . PRO A 1 88 ? -6.505 11.622 3.737 1.00 94.69 88 PRO A O 1
ATOM 706 N N . VAL A 1 89 ? -7.479 9.590 3.744 1.00 90.06 89 VAL A N 1
ATOM 707 C CA . VAL A 1 89 ? -8.849 10.085 3.907 1.00 90.06 89 VAL A CA 1
ATOM 708 C C . VAL A 1 89 ? -9.057 10.490 5.373 1.00 90.06 89 VAL A C 1
ATOM 710 O O . VAL A 1 89 ? -8.762 9.689 6.266 1.00 90.06 89 VAL A O 1
ATOM 713 N N . PRO A 1 90 ? -9.568 11.701 5.665 1.00 88.56 90 PRO A N 1
ATOM 714 C CA . PRO A 1 90 ? -9.895 12.098 7.029 1.00 88.56 90 PRO A CA 1
ATOM 715 C C . PRO A 1 90 ? -10.940 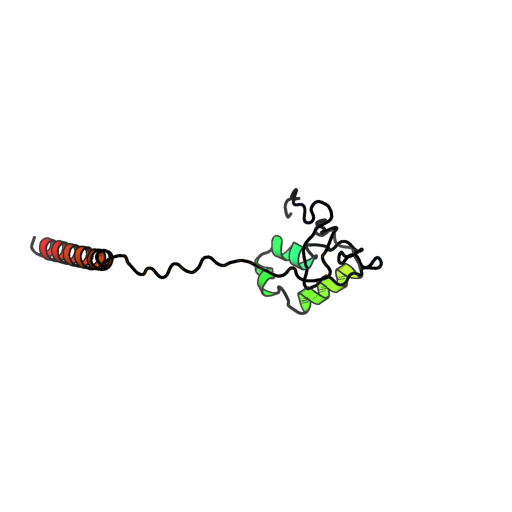11.157 7.636 1.00 88.56 90 PRO A C 1
ATOM 717 O O . PRO A 1 90 ? -12.051 11.026 7.124 1.00 88.56 90 PRO A O 1
ATOM 720 N N . LEU A 1 91 ? -10.603 10.518 8.757 1.00 83.31 91 LEU A N 1
ATOM 721 C CA . LEU A 1 91 ? -11.543 9.679 9.494 1.00 83.31 91 LEU A CA 1
ATOM 722 C C . LEU A 1 91 ? -12.505 10.570 10.287 1.00 83.31 91 LEU A C 1
ATOM 724 O O . LEU A 1 91 ? -12.234 10.933 11.428 1.00 83.31 91 LEU A O 1
ATOM 728 N N . SER A 1 92 ? -13.659 10.901 9.711 1.00 80.88 92 SER A N 1
ATOM 729 C CA . SER A 1 92 ? -14.754 11.576 10.425 1.00 80.88 92 SER A CA 1
ATOM 730 C C . SER A 1 92 ? -15.644 10.581 11.178 1.00 80.88 92 SER A C 1
ATOM 732 O O . SER A 1 92 ? -16.866 10.745 11.240 1.00 80.88 92 SER A O 1
ATOM 734 N N . VAL A 1 93 ? -15.057 9.500 11.700 1.00 77.69 93 VAL A N 1
ATOM 735 C CA . VAL A 1 93 ? -15.811 8.504 12.457 1.00 77.69 93 VAL A CA 1
ATOM 736 C C . VAL A 1 93 ? -16.233 9.156 13.763 1.00 77.69 93 VAL A C 1
ATOM 738 O O . VAL A 1 93 ? -15.421 9.376 14.661 1.00 77.69 93 VAL A O 1
ATOM 741 N N . ARG A 1 94 ? -17.526 9.459 13.876 1.00 76.06 94 ARG A N 1
ATOM 742 C CA . ARG A 1 94 ? -18.140 9.735 15.167 1.00 76.06 94 ARG A CA 1
ATOM 743 C C . ARG A 1 94 ? -18.151 8.410 15.912 1.00 76.06 94 ARG A C 1
ATOM 745 O O . ARG A 1 94 ? -19.036 7.585 15.692 1.00 76.06 94 ARG A O 1
ATOM 752 N N . LEU A 1 95 ? -17.123 8.183 16.730 1.00 80.69 95 LEU A N 1
ATOM 753 C CA . LEU A 1 95 ? -17.164 7.109 17.711 1.00 80.69 95 LEU A CA 1
ATOM 754 C C . LEU A 1 95 ? -18.491 7.276 18.459 1.00 80.69 95 LEU A C 1
ATOM 756 O O . LEU A 1 95 ? -18.820 8.417 18.814 1.00 80.69 95 LEU A O 1
ATOM 760 N N . PRO A 1 96 ? -19.290 6.207 18.630 1.00 76.31 96 PRO A N 1
ATOM 761 C CA . PRO A 1 96 ? -20.420 6.274 19.538 1.00 76.31 96 PRO A CA 1
ATOM 762 C C . PRO A 1 96 ? -19.890 6.908 20.819 1.00 76.31 96 PRO A C 1
ATOM 764 O O . PRO A 1 96 ? -18.863 6.444 21.320 1.00 76.31 96 PRO A O 1
ATOM 767 N N . GLU A 1 97 ? -20.509 7.997 21.289 1.00 71.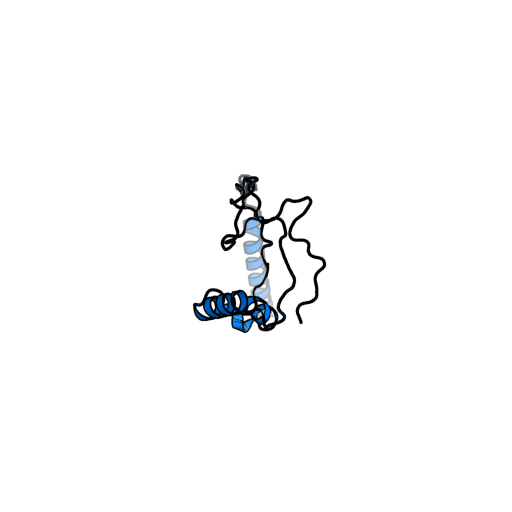81 97 GLU A N 1
ATOM 768 C CA . GLU A 1 97 ? -20.244 8.448 22.653 1.00 71.81 97 GLU A CA 1
ATOM 769 C C . GLU A 1 97 ? -20.376 7.192 23.501 1.00 71.81 97 GLU A C 1
ATOM 771 O O . GLU A 1 97 ? -21.422 6.534 23.462 1.00 71.81 97 GLU A O 1
ATOM 776 N N . GLU A 1 98 ? -19.274 6.784 24.134 1.00 64.12 98 GLU A N 1
ATOM 777 C CA . GLU A 1 98 ? -19.287 5.682 25.075 1.00 64.12 98 GLU A CA 1
ATOM 778 C C . GLU A 1 98 ? -20.424 6.031 26.020 1.00 64.12 98 GLU A C 1
ATOM 780 O O . GLU A 1 98 ? -20.357 7.066 26.683 1.00 64.12 98 GLU A O 1
ATOM 785 N N . GLN A 1 99 ? -21.534 5.285 25.940 1.00 55.94 99 GLN A N 1
ATOM 786 C CA . GLN A 1 99 ? -22.711 5.569 26.739 1.00 55.94 99 GLN A CA 1
ATOM 787 C C . GLN A 1 99 ? -22.253 5.424 28.179 1.00 55.94 99 GLN A C 1
ATOM 789 O O . GLN A 1 99 ? -22.226 4.320 28.727 1.00 55.94 99 GLN A O 1
ATOM 794 N N . GLU A 1 100 ? -21.845 6.540 28.775 1.00 56.91 100 GLU A N 1
ATOM 795 C CA . GLU A 1 100 ? -21.627 6.675 30.189 1.00 56.91 100 GLU A CA 1
ATOM 796 C C . GLU A 1 100 ? -22.961 6.215 30.761 1.00 56.91 100 GLU A C 1
ATOM 798 O O . GLU A 1 100 ? -23.987 6.867 30.556 1.00 56.91 100 GLU A O 1
ATOM 803 N N . LYS A 1 101 ? -22.989 5.007 31.337 1.00 60.34 101 LYS A N 1
ATOM 804 C CA . LYS A 1 101 ? -24.176 4.397 31.943 1.00 60.34 101 LYS A CA 1
ATOM 805 C C . LYS A 1 101 ? -24.567 5.220 33.176 1.00 60.34 101 LYS A C 1
ATOM 807 O O . LYS A 1 101 ? -24.531 4.739 34.303 1.00 60.34 101 LYS A O 1
ATOM 812 N N . ARG A 1 102 ? -24.930 6.484 32.982 1.00 62.03 102 ARG A N 1
ATOM 813 C CA . ARG A 1 102 ? -25.568 7.358 33.950 1.00 62.03 102 ARG A CA 1
ATOM 814 C C . ARG A 1 102 ? -27.054 7.039 33.889 1.00 62.03 102 ARG A C 1
ATOM 816 O O . ARG A 1 102 ? -27.754 7.497 32.995 1.00 62.03 102 ARG A O 1
ATOM 823 N N . GLY A 1 103 ? -27.526 6.216 34.826 1.00 58.38 103 GLY A N 1
ATOM 824 C CA . GLY A 1 103 ? -28.962 6.133 35.121 1.00 58.38 103 GLY A CA 1
ATOM 825 C C . GLY A 1 103 ? -29.556 4.758 35.422 1.00 58.38 103 GLY A C 1
ATOM 826 O O . GLY A 1 103 ? -30.750 4.686 35.684 1.00 58.38 103 GLY A O 1
ATOM 827 N N . GLY A 1 104 ? -28.786 3.667 35.419 1.00 57.34 104 GLY A N 1
ATOM 828 C CA . GLY A 1 104 ? -29.293 2.359 35.852 1.00 57.34 104 GLY A CA 1
ATOM 829 C C . GLY A 1 104 ? -28.998 2.119 37.330 1.00 57.34 104 GLY A C 1
ATOM 830 O O . GLY A 1 104 ? -27.835 1.943 37.684 1.00 57.34 104 GLY A O 1
ATOM 831 N N . SER A 1 105 ? -30.025 2.110 38.187 1.00 64.06 105 SER A N 1
ATOM 832 C CA . SER A 1 105 ? -29.915 1.802 39.623 1.00 64.06 105 SER A CA 1
ATOM 833 C C . SER A 1 105 ? -28.980 0.605 39.905 1.00 64.06 105 SER A C 1
ATOM 835 O O . SER A 1 105 ? -28.999 -0.370 39.149 1.00 64.06 105 SER A O 1
ATOM 837 N N . PRO A 1 106 ? -28.206 0.607 41.011 1.00 62.75 106 PRO A N 1
ATOM 838 C CA . PRO A 1 106 ? -27.136 -0.367 41.289 1.00 62.75 106 PRO A CA 1
ATOM 839 C C . PRO A 1 106 ? -27.625 -1.792 41.631 1.00 62.75 106 PRO A C 1
ATOM 841 O O . PRO A 1 106 ? -26.874 -2.595 42.177 1.00 62.75 106 PRO A O 1
ATOM 844 N N . LEU A 1 107 ? -28.872 -2.142 41.303 1.00 61.16 107 LEU A N 1
ATOM 845 C CA . LEU A 1 107 ? -29.490 -3.440 41.595 1.00 61.16 107 LEU A CA 1
ATOM 846 C C . LEU A 1 107 ? -28.735 -4.630 40.981 1.00 61.16 107 LEU A C 1
ATOM 848 O O . LEU A 1 107 ? -28.798 -5.731 41.510 1.00 61.16 107 LEU A O 1
ATOM 852 N N . TRP A 1 108 ? -27.976 -4.431 39.905 1.00 64.19 108 TRP A N 1
A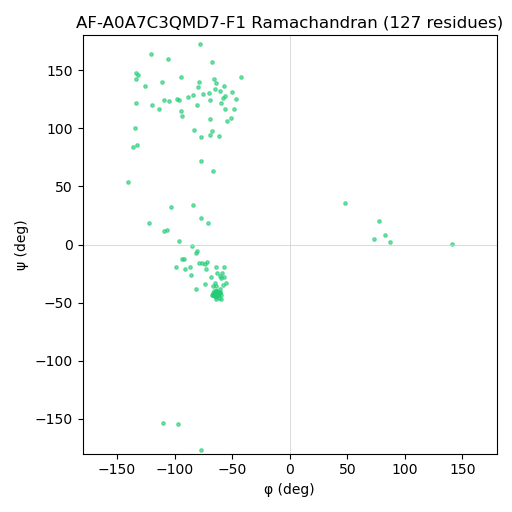TOM 853 C CA . TRP A 1 108 ? -27.173 -5.492 39.292 1.00 64.19 108 TRP A CA 1
ATOM 854 C C . TRP A 1 108 ? -25.913 -5.859 40.104 1.00 64.19 108 TRP A C 1
ATOM 856 O O . TRP A 1 108 ? -25.374 -6.948 39.920 1.00 64.19 108 TRP A O 1
ATOM 866 N N . LEU A 1 109 ? -25.477 -5.016 41.051 1.00 67.81 109 LEU A N 1
ATOM 867 C CA . LEU A 1 109 ? -24.347 -5.310 41.947 1.00 67.81 109 LEU A CA 1
ATOM 868 C C . LEU A 1 109 ? -24.719 -6.244 43.113 1.00 67.81 109 LEU A C 1
ATOM 870 O O . LEU A 1 109 ? -23.827 -6.810 43.741 1.00 67.81 109 LEU A O 1
ATOM 874 N N . SER A 1 110 ? -26.008 -6.445 43.412 1.00 74.94 110 SER A N 1
ATOM 875 C CA . SER A 1 110 ? -26.440 -7.331 44.506 1.00 74.94 110 SER A CA 1
ATOM 876 C C . SER A 1 110 ? -26.576 -8.801 44.088 1.00 74.94 110 SER A C 1
ATOM 878 O O . SER A 1 110 ? -26.506 -9.689 44.941 1.00 74.94 110 SER A O 1
ATOM 880 N N . VAL A 1 111 ? -26.694 -9.084 42.785 1.00 80.25 111 VAL A N 1
ATOM 881 C CA . VAL A 1 111 ? -26.828 -10.450 42.246 1.00 80.25 111 VAL A CA 1
ATOM 882 C C . VAL A 1 111 ? -25.624 -11.346 42.597 1.00 80.25 111 VAL A C 1
ATOM 884 O O . VAL A 1 111 ? -25.847 -12.441 43.119 1.00 80.25 111 VAL A O 1
ATOM 887 N N . PRO A 1 112 ? -24.353 -10.916 42.431 1.00 80.88 112 PRO A N 1
ATOM 888 C CA . PRO A 1 112 ? -23.195 -11.741 42.791 1.00 80.88 112 PRO A CA 1
ATOM 889 C C . PRO A 1 112 ? -23.111 -12.029 44.297 1.00 80.88 112 PRO A C 1
ATOM 891 O O . PRO A 1 112 ? -22.732 -13.130 44.698 1.00 80.88 112 PRO A O 1
ATOM 894 N N . VAL A 1 113 ? -23.504 -11.065 45.137 1.00 85.19 113 VAL A N 1
ATOM 895 C CA . VAL A 1 113 ? -23.497 -11.205 46.603 1.00 85.19 113 VAL A CA 1
ATOM 896 C C . VAL A 1 113 ? -24.530 -12.238 47.052 1.00 85.19 113 VAL A C 1
ATOM 898 O O . VAL A 1 113 ? -24.219 -13.107 47.867 1.00 85.19 113 VAL A O 1
ATOM 901 N N . ALA A 1 114 ? -25.735 -12.201 46.477 1.00 85.62 114 ALA A N 1
ATOM 902 C CA . ALA A 1 114 ? -26.773 -13.189 46.755 1.00 85.62 114 ALA A CA 1
ATOM 903 C C . ALA A 1 114 ? -26.356 -14.601 46.301 1.00 85.62 114 ALA A C 1
ATOM 905 O O . ALA A 1 114 ? -26.551 -15.571 47.038 1.00 85.62 114 ALA A O 1
ATOM 906 N N . MET A 1 115 ? -25.719 -14.722 45.131 1.00 88.69 115 MET A N 1
ATOM 907 C CA . MET A 1 115 ? -25.206 -16.005 44.640 1.00 88.69 115 MET A CA 1
ATOM 908 C C . MET A 1 115 ? -24.109 -16.570 45.551 1.00 88.69 115 MET A C 1
ATOM 910 O O . MET A 1 115 ? -24.183 -17.740 45.933 1.00 88.69 115 MET A O 1
ATOM 914 N N . LEU A 1 116 ? -23.146 -15.749 45.977 1.00 89.62 116 LEU A N 1
ATOM 915 C CA . LEU A 1 116 ? -22.099 -16.163 46.918 1.00 89.62 116 LEU A CA 1
ATOM 916 C C . LEU A 1 116 ? -22.679 -16.599 48.269 1.00 89.62 116 LEU A C 1
ATOM 918 O O . LEU A 1 116 ? -22.328 -17.670 48.766 1.00 89.62 116 LEU A O 1
ATOM 922 N N . ALA A 1 117 ? -23.612 -15.827 48.833 1.00 87.75 117 ALA A N 1
ATOM 923 C CA . ALA A 1 117 ? -24.264 -16.171 50.095 1.00 87.75 117 ALA A CA 1
ATOM 924 C C . ALA A 1 117 ? -25.042 -17.496 50.002 1.00 87.75 117 ALA A C 1
ATOM 926 O O . ALA A 1 117 ? -24.950 -18.333 50.903 1.00 87.75 117 ALA A O 1
ATOM 927 N N . SER A 1 118 ? -25.755 -17.727 48.892 1.00 87.81 118 SER A N 1
ATOM 928 C CA . SER A 1 118 ? -26.479 -18.983 48.658 1.00 87.81 118 SER A CA 1
ATOM 929 C C . SER A 1 118 ? -25.540 -20.191 48.541 1.00 87.81 118 SER A C 1
ATOM 931 O O . SER A 1 118 ? -25.811 -21.239 49.128 1.00 87.81 118 SER A O 1
ATOM 933 N N . SER A 1 119 ? -24.396 -20.030 47.866 1.00 82.81 119 SER A N 1
ATOM 934 C CA . SER A 1 119 ? -23.377 -21.073 47.710 1.00 82.81 119 SER A CA 1
ATOM 935 C C . SER A 1 119 ? -22.742 -21.451 49.053 1.00 82.81 119 SER A C 1
ATOM 937 O O . SER A 1 119 ? -22.654 -22.633 49.396 1.00 82.81 119 SER A O 1
ATOM 939 N N . ILE A 1 120 ? -22.395 -20.452 49.873 1.00 89.00 120 ILE A N 1
ATOM 940 C CA . ILE A 1 120 ? -21.865 -20.665 51.228 1.00 89.00 120 ILE A CA 1
ATOM 941 C C . ILE A 1 120 ? -22.901 -21.380 52.107 1.00 89.00 120 ILE A C 1
ATOM 943 O O . ILE A 1 120 ? -22.561 -22.333 52.810 1.00 89.00 120 ILE A O 1
ATOM 947 N N . ALA A 1 121 ? -24.171 -20.971 52.047 1.00 86.75 121 ALA A N 1
ATOM 948 C CA . ALA A 1 121 ? -25.242 -21.599 52.817 1.00 86.75 121 ALA A CA 1
ATOM 949 C C . ALA A 1 121 ? -25.487 -23.061 52.402 1.00 86.75 121 ALA A C 1
ATOM 951 O O . ALA A 1 121 ? -25.678 -23.921 53.266 1.00 86.75 121 ALA A O 1
ATOM 952 N N . LEU A 1 122 ? -25.437 -23.366 51.101 1.00 86.75 122 LEU A N 1
ATOM 953 C CA . LEU A 1 122 ? -25.557 -24.730 50.578 1.00 86.75 122 LEU A CA 1
ATOM 954 C C . LEU A 1 122 ? -24.383 -25.612 51.025 1.00 86.75 122 LEU A C 1
ATOM 956 O O . LEU A 1 122 ? -24.616 -26.725 51.497 1.00 86.75 122 LEU A O 1
ATOM 960 N N . MET A 1 123 ? -23.145 -25.106 50.980 1.00 85.62 123 MET A N 1
ATOM 961 C CA . MET A 1 123 ? -21.973 -25.828 51.497 1.00 85.62 123 MET A CA 1
ATOM 962 C C . MET A 1 123 ? -22.051 -26.058 53.012 1.00 85.62 123 MET A C 1
ATOM 964 O O . MET A 1 123 ? -21.780 -27.162 53.487 1.00 85.62 123 MET A O 1
ATOM 968 N N . ALA A 1 124 ? -22.464 -25.049 53.783 1.00 81.62 124 ALA A N 1
ATOM 969 C CA . ALA A 1 124 ? -22.600 -25.161 55.235 1.00 81.62 124 ALA A CA 1
ATOM 970 C C . ALA A 1 124 ? -23.713 -26.142 55.647 1.00 81.62 124 ALA A C 1
ATOM 972 O O . ALA A 1 124 ? -23.561 -26.875 56.625 1.00 81.62 124 ALA A O 1
ATOM 973 N N . LYS A 1 125 ? -24.816 -26.191 54.888 1.00 81.38 125 LYS A N 1
ATOM 974 C CA . LYS A 1 125 ? -25.918 -27.144 55.093 1.00 81.38 125 LYS A CA 1
ATOM 975 C C . LYS A 1 125 ? -25.542 -28.564 54.659 1.00 81.38 125 LYS A C 1
ATOM 977 O O . LYS A 1 125 ? -25.959 -29.516 55.311 1.00 81.38 125 LYS A O 1
ATOM 982 N N . GLY A 1 126 ? -24.724 -28.705 53.614 1.00 72.62 126 GLY A N 1
ATOM 983 C CA . GLY A 1 126 ? -24.180 -29.988 53.157 1.00 72.62 126 GLY A CA 1
ATOM 984 C C . GLY A 1 126 ? -23.180 -30.621 54.130 1.00 72.62 126 GLY A C 1
ATOM 985 O O . GLY A 1 126 ? -23.110 -31.838 54.207 1.00 72.62 126 GLY A O 1
ATOM 986 N N . ARG A 1 127 ? -22.464 -29.818 54.930 1.00 64.12 127 ARG A N 1
ATOM 987 C CA . ARG A 1 127 ? -21.500 -30.293 55.947 1.00 64.12 127 ARG A CA 1
ATOM 988 C C . ARG A 1 127 ? -22.116 -30.757 57.273 1.00 64.12 127 ARG A C 1
ATOM 990 O O . ARG A 1 127 ? -21.376 -31.196 58.146 1.00 64.12 127 ARG A O 1
ATOM 997 N N . ARG A 1 128 ? -23.433 -30.597 57.457 1.00 58.78 128 ARG A N 1
ATOM 998 C CA . ARG A 1 128 ? -24.179 -30.994 58.672 1.00 58.78 128 ARG A CA 1
ATOM 999 C C . ARG A 1 128 ? -25.055 -32.242 58.466 1.00 58.78 128 ARG A C 1
ATOM 1001 O O . ARG A 1 128 ? -25.922 -32.504 59.297 1.00 58.78 128 ARG A O 1
ATOM 1008 N N . ARG A 1 129 ? -24.865 -32.967 57.363 1.00 51.12 129 ARG A N 1
ATOM 1009 C CA . ARG A 1 129 ? -25.418 -34.306 57.134 1.00 51.12 129 ARG A CA 1
ATOM 1010 C C . ARG A 1 129 ? -24.311 -35.341 57.186 1.00 51.12 129 ARG A C 1
ATOM 1012 O O . ARG A 1 129 ? -23.179 -34.976 56.805 1.00 51.12 129 ARG A O 1
#

Mean predicted aligned error: 12.55 Å